Protein AF-A0A0F9MTZ4-F1 (afdb_monomer)

Sequence (78 aa):
MTEYFIVANTYAAPFFSNTSHSFERGDTPHDALDAFVASHLATLYAAVVYESADAFHKEEKALAQWLSEKAIKDTAKQ

pLDDT: mean 83.62, std 11.1, range [50.56, 93.81]

Organism: NCBI:txid412755

Solvent-accessible surface area (backbone atoms only — not comparable to full-atom values): 4392 Å² total; per-residue (Å²): 117,49,70,30,24,36,44,32,35,25,66,73,44,103,87,41,74,43,79,46,76,50,79,37,69,19,84,43,62,59,53,22,48,50,57,51,42,73,75,41,57,95,46,47,36,34,37,37,28,23,76,31,68,64,38,56,78,66,70,48,81,67,75,35,76,48,68,30,75,64,48,52,56,59,61,71,72,110

Radius of gyration: 12.43 Å; Cα contacts (8 Å, |Δi|>4): 141; chains: 1; bounding box: 35×26×28 Å

Secondary structure (DSSP, 8-state):
-EEEEEEEEEEEETTEEEEEEEEEEESSHHHHHHHHHHHHTTTEEEEEEESSHHHHHTTPPPSEEEE-HHHHHHHTT-

Mean predicted aligned error: 5.65 Å

Nearest PDB structures (foldseek):
  4v9f-assembly1_6  TM=6.201E-01  e=6.162E-01  Haloarcula marismortui ATCC 43049
  6th6-assembly1_BT  TM=6.437E-01  e=3.081E+00  Thermococcus kodakarensis KOD1
  7qep-assembly1_N0  TM=4.899E-01  e=9.008E+00  Encephalitozoon cuniculi GB-M1

Foldseek 3Di:
DAKKKKWWWWCPDPPDTDIDIDIFDDPAQVRRVVVVCVVCVVTTAKMFIDSDPVCVVVVHDTRDMDGDPVNVVVVVVD

Structure (mmCIF, N/CA/C/O backbone):
data_AF-A0A0F9MTZ4-F1
#
_entry.id   AF-A0A0F9MTZ4-F1
#
loop_
_atom_site.group_PDB
_atom_site.id
_atom_site.type_symbol
_atom_site.label_atom_id
_atom_site.label_alt_id
_atom_site.label_comp_id
_atom_site.label_asym_id
_atom_site.label_entity_id
_atom_site.label_seq_id
_atom_site.pdbx_PDB_ins_code
_atom_site.Cartn_x
_atom_site.Cartn_y
_atom_site.Cartn_z
_atom_site.occupancy
_atom_site.B_iso_or_equiv
_atom_site.auth_seq_id
_atom_site.auth_comp_id
_atom_site.auth_asym_id
_atom_site.auth_atom_id
_atom_site.pdbx_PDB_model_num
ATOM 1 N N . MET A 1 1 ? -15.007 -11.210 5.499 1.00 66.88 1 MET A N 1
ATOM 2 C CA . MET A 1 1 ? -14.715 -9.996 4.717 1.00 66.88 1 MET A CA 1
ATOM 3 C C . MET A 1 1 ? -14.675 -8.763 5.590 1.00 66.88 1 MET A C 1
ATOM 5 O O . MET A 1 1 ? -15.697 -8.327 6.113 1.00 66.88 1 MET A O 1
ATOM 9 N N . THR A 1 2 ? -13.467 -8.236 5.716 1.00 86.81 2 THR A N 1
ATOM 10 C CA . THR A 1 2 ? -13.136 -6.988 6.398 1.00 86.81 2 THR A CA 1
ATOM 11 C C . THR A 1 2 ? -12.823 -5.945 5.328 1.00 86.81 2 THR A C 1
ATOM 13 O O . THR A 1 2 ? -12.311 -6.283 4.259 1.00 86.81 2 THR A O 1
ATOM 16 N N . GLU A 1 3 ? -13.184 -4.692 5.578 1.00 91.38 3 GLU A N 1
ATOM 17 C CA . GLU A 1 3 ? -12.823 -3.576 4.705 1.00 91.38 3 GLU A CA 1
ATOM 18 C C . GLU A 1 3 ? -11.478 -3.015 5.159 1.00 91.38 3 GLU A C 1
ATOM 20 O O . GLU A 1 3 ? -11.293 -2.737 6.341 1.00 91.38 3 GLU A O 1
ATOM 25 N N . TYR A 1 4 ? -10.544 -2.892 4.225 1.00 93.56 4 TYR A N 1
ATOM 26 C CA . TYR A 1 4 ? -9.195 -2.412 4.464 1.00 93.56 4 TYR A CA 1
ATOM 27 C C . TYR A 1 4 ? -8.968 -1.097 3.732 1.00 93.56 4 TYR A C 1
ATOM 29 O O . TYR A 1 4 ? -9.485 -0.875 2.634 1.00 93.56 4 TYR A O 1
ATOM 37 N N . PHE A 1 5 ? -8.156 -0.232 4.333 1.00 93.00 5 PHE A N 1
ATOM 38 C CA . PHE A 1 5 ? -7.775 1.039 3.740 1.00 93.00 5 PHE A CA 1
ATOM 39 C C . PHE A 1 5 ? -6.433 0.901 3.032 1.00 93.00 5 PHE A C 1
ATOM 41 O O . PHE A 1 5 ? -5.416 0.606 3.660 1.00 93.00 5 PHE A O 1
ATOM 48 N N . ILE A 1 6 ? -6.422 1.112 1.721 1.00 92.69 6 ILE A N 1
ATOM 49 C CA . ILE A 1 6 ? -5.226 0.985 0.894 1.00 92.69 6 ILE A CA 1
ATOM 50 C C . ILE A 1 6 ? -4.772 2.370 0.464 1.00 92.69 6 ILE A C 1
ATOM 52 O O . ILE A 1 6 ? -5.523 3.12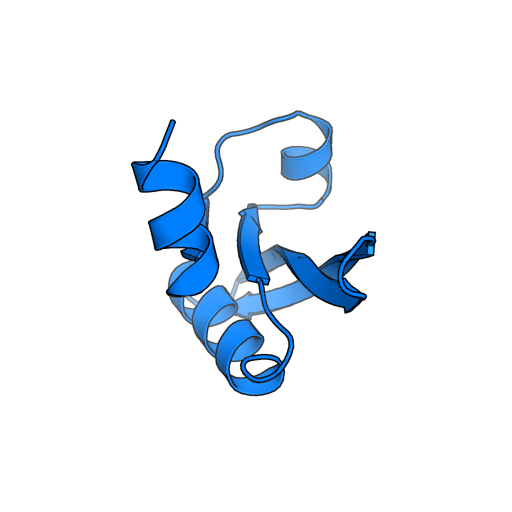1 -0.156 1.00 92.69 6 ILE A O 1
ATOM 56 N N . VAL A 1 7 ? -3.515 2.686 0.758 1.00 91.38 7 VAL A N 1
ATOM 57 C CA . VAL A 1 7 ? -2.841 3.899 0.295 1.00 91.38 7 VAL A CA 1
ATOM 58 C C . VAL A 1 7 ? -1.837 3.508 -0.770 1.00 91.38 7 VAL A C 1
ATOM 60 O O . VAL A 1 7 ? -0.935 2.709 -0.531 1.00 91.38 7 VAL A O 1
ATOM 63 N N . ALA A 1 8 ? -1.992 4.076 -1.955 1.00 90.62 8 ALA A N 1
ATOM 64 C CA . ALA A 1 8 ? -1.241 3.714 -3.138 1.00 90.62 8 ALA A CA 1
ATOM 65 C C . ALA A 1 8 ? -0.563 4.931 -3.754 1.00 90.62 8 ALA A C 1
ATOM 67 O O . ALA A 1 8 ? -1.207 5.929 -4.071 1.00 90.62 8 ALA A O 1
ATOM 68 N N . ASN A 1 9 ? 0.737 4.821 -3.990 1.00 87.56 9 ASN A N 1
ATOM 69 C CA . ASN A 1 9 ? 1.512 5.799 -4.732 1.00 87.56 9 ASN A CA 1
ATOM 70 C C . ASN A 1 9 ? 1.663 5.328 -6.172 1.00 87.56 9 ASN A C 1
ATOM 72 O O . ASN A 1 9 ? 2.063 4.192 -6.422 1.00 87.56 9 ASN A O 1
ATOM 76 N N . THR A 1 10 ? 1.376 6.209 -7.122 1.00 81.88 10 THR A N 1
ATOM 77 C CA . THR A 1 10 ? 1.480 5.932 -8.558 1.00 81.88 10 THR A CA 1
ATOM 78 C C . THR A 1 10 ? 2.572 6.777 -9.210 1.00 81.88 10 THR A C 1
ATOM 80 O O . THR A 1 10 ? 2.874 7.892 -8.770 1.00 81.88 10 THR A O 1
ATOM 83 N N . TYR A 1 11 ? 3.161 6.253 -10.287 1.00 71.44 11 TYR A N 1
ATOM 84 C CA . TYR A 1 11 ? 4.051 6.997 -11.177 1.00 71.44 11 TYR A CA 1
ATOM 85 C C . TYR A 1 11 ? 3.221 7.949 -12.053 1.00 71.44 11 TYR A C 1
ATOM 87 O O . TYR A 1 11 ? 2.965 7.661 -13.219 1.00 71.44 11 TYR A O 1
ATOM 95 N N . ALA A 1 12 ? 2.770 9.077 -11.505 1.00 59.28 12 ALA A N 1
ATOM 96 C CA . ALA A 1 12 ? 1.998 10.050 -12.282 1.00 59.28 12 ALA A CA 1
ATOM 97 C C . ALA A 1 12 ? 2.884 10.921 -13.197 1.00 59.28 12 ALA A C 1
ATOM 99 O O . ALA A 1 12 ? 2.424 11.387 -14.236 1.00 59.28 12 ALA A O 1
ATOM 100 N N . ALA A 1 13 ? 4.163 11.114 -12.857 1.00 53.72 13 ALA A N 1
ATOM 101 C CA . ALA A 1 13 ? 5.158 11.795 -13.689 1.00 53.72 13 ALA A CA 1
ATOM 102 C C . ALA A 1 13 ? 6.583 11.542 -13.154 1.00 53.72 13 ALA A C 1
ATOM 104 O O . ALA A 1 13 ? 6.733 11.211 -11.978 1.00 53.72 13 ALA A O 1
ATOM 105 N N . PRO A 1 14 ? 7.652 11.762 -13.953 1.00 54.84 14 PRO A N 1
ATOM 106 C CA . PRO A 1 14 ? 9.046 11.609 -13.507 1.00 54.84 14 PRO A CA 1
ATOM 107 C C . PRO A 1 14 ? 9.433 12.443 -12.270 1.00 54.84 14 PRO A C 1
ATOM 109 O O . PRO A 1 14 ? 10.471 12.174 -11.676 1.00 54.84 14 PRO A O 1
ATOM 112 N N . PHE A 1 15 ? 8.605 13.413 -11.865 1.00 56.75 15 PHE A N 1
ATOM 113 C CA . PHE A 1 15 ? 8.845 14.291 -10.714 1.00 56.75 15 PHE A CA 1
ATOM 114 C C . PHE A 1 15 ? 7.679 14.363 -9.717 1.00 56.75 15 PHE A C 1
ATOM 116 O O . PHE A 1 15 ? 7.814 15.018 -8.689 1.00 56.75 15 PHE A O 1
ATOM 123 N N . PHE A 1 16 ? 6.546 13.710 -9.996 1.00 55.41 16 PHE A N 1
ATOM 124 C CA . PHE A 1 16 ? 5.371 13.755 -9.125 1.00 55.41 16 PHE A CA 1
ATOM 125 C C . PHE A 1 16 ? 4.816 12.348 -8.916 1.00 55.41 16 PHE A C 1
ATOM 127 O O . PHE A 1 16 ? 4.313 11.710 -9.844 1.00 55.41 16 PHE A O 1
ATOM 134 N N . SER A 1 17 ? 4.913 11.870 -7.678 1.00 64.50 17 SER A N 1
ATOM 135 C CA . SER A 1 17 ? 4.150 10.725 -7.195 1.00 64.50 17 SER A CA 1
ATOM 136 C C . SER A 1 17 ? 2.748 11.200 -6.841 1.00 64.50 17 SER A C 1
ATOM 138 O O . SER A 1 17 ? 2.604 12.130 -6.047 1.00 64.50 17 SER A O 1
ATOM 140 N N . ASN A 1 18 ? 1.723 10.576 -7.415 1.00 80.06 18 ASN A N 1
ATOM 141 C CA . ASN A 1 18 ? 0.353 10.841 -6.994 1.00 80.06 18 ASN A CA 1
ATOM 142 C C . ASN A 1 18 ? -0.053 9.801 -5.949 1.00 80.06 18 ASN A C 1
ATOM 144 O O . ASN A 1 18 ? 0.051 8.597 -6.208 1.00 80.06 18 ASN A O 1
ATOM 148 N N . THR A 1 19 ? -0.489 10.271 -4.784 1.00 84.25 19 THR A N 1
ATOM 149 C CA . THR A 1 19 ? -1.007 9.422 -3.711 1.00 84.25 19 THR A CA 1
ATOM 150 C C . THR A 1 19 ? -2.512 9.289 -3.880 1.00 84.25 19 THR A C 1
ATOM 152 O O . THR A 1 19 ? -3.251 10.269 -3.898 1.00 84.25 19 THR A O 1
ATOM 155 N N . SER A 1 20 ? -2.958 8.052 -4.008 1.00 86.69 20 SER A N 1
ATOM 156 C CA . SER A 1 20 ? -4.354 7.648 -4.105 1.00 86.69 20 SER A CA 1
ATOM 157 C C . SER A 1 20 ? -4.718 6.792 -2.900 1.00 86.69 20 SER A C 1
ATOM 159 O O . SER A 1 20 ? -3.853 6.155 -2.299 1.00 86.69 20 SER A O 1
ATOM 161 N N . HIS A 1 21 ? -5.992 6.792 -2.534 1.00 88.62 21 HIS A N 1
ATOM 162 C CA . HIS A 1 21 ? -6.522 5.947 -1.473 1.00 88.62 21 HIS A CA 1
ATOM 163 C C . HIS A 1 21 ? -7.761 5.214 -1.982 1.00 88.62 21 HIS A C 1
ATOM 165 O O . HIS A 1 21 ? -8.572 5.797 -2.702 1.00 88.62 21 HIS A O 1
ATOM 171 N N . SER A 1 22 ? -7.897 3.944 -1.612 1.00 90.06 22 SER A N 1
ATOM 172 C CA . SER A 1 22 ? -9.063 3.114 -1.918 1.00 90.06 22 SER A CA 1
ATOM 173 C C . SER A 1 22 ? -9.446 2.276 -0.704 1.00 90.06 22 SER A C 1
ATOM 175 O O . SER A 1 22 ? -8.616 1.999 0.163 1.00 90.06 22 SER A O 1
ATOM 177 N N . PHE A 1 23 ? -10.708 1.869 -0.656 1.00 92.06 23 PHE A N 1
ATOM 178 C CA . PHE A 1 23 ? -11.206 0.907 0.318 1.00 92.06 23 PHE A CA 1
ATOM 179 C C . PHE A 1 23 ? -11.476 -0.398 -0.414 1.00 92.06 23 PHE A C 1
ATOM 181 O O . PHE A 1 23 ? -12.301 -0.435 -1.324 1.00 92.06 23 PHE A O 1
ATOM 188 N N . GLU A 1 24 ? -10.787 -1.459 -0.012 1.00 90.62 24 GLU A N 1
ATOM 189 C CA . GLU A 1 24 ? -10.926 -2.778 -0.625 1.00 90.62 24 GLU A CA 1
ATOM 190 C C . GLU A 1 24 ? -11.343 -3.800 0.419 1.00 90.62 24 GLU A C 1
ATOM 192 O O . GLU A 1 24 ? -10.944 -3.737 1.584 1.00 90.62 24 GLU A O 1
ATOM 197 N N . ARG A 1 25 ? -12.158 -4.767 0.005 1.00 90.44 25 ARG A N 1
ATOM 198 C CA . ARG A 1 25 ? -12.626 -5.834 0.890 1.00 90.44 25 ARG A CA 1
ATOM 199 C C . ARG A 1 25 ? -11.848 -7.107 0.623 1.00 90.44 25 ARG A C 1
ATOM 201 O O . ARG A 1 25 ? -11.752 -7.548 -0.516 1.00 90.44 25 ARG A O 1
ATOM 208 N N . GLY A 1 26 ? -11.352 -7.716 1.691 1.00 89.75 26 GLY A N 1
ATOM 209 C CA . GLY A 1 26 ? -10.636 -8.986 1.644 1.00 89.75 26 GLY A CA 1
ATOM 210 C C . GLY A 1 26 ? -10.928 -9.823 2.881 1.00 89.75 26 GLY A C 1
ATOM 211 O O . GLY A 1 26 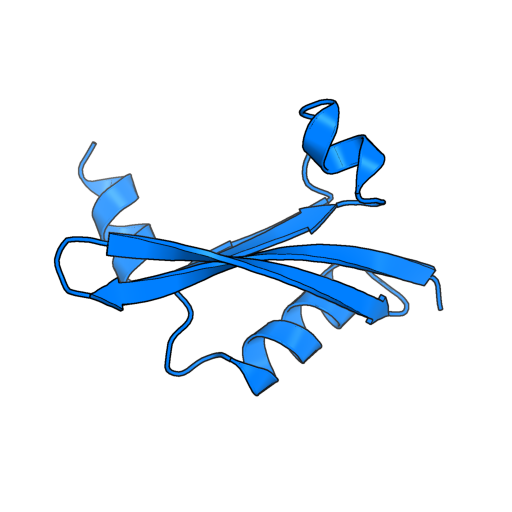? -11.466 -9.333 3.880 1.00 89.75 26 GLY A O 1
ATOM 212 N N . ASP A 1 27 ? -10.595 -11.106 2.817 1.00 90.62 27 ASP A N 1
ATOM 213 C CA . ASP A 1 27 ? -10.569 -11.949 4.013 1.00 90.62 27 ASP A CA 1
ATOM 214 C C . ASP A 1 27 ? -9.254 -11.775 4.779 1.00 90.62 27 ASP A C 1
ATOM 216 O O . ASP A 1 27 ? -9.236 -11.886 6.005 1.00 90.62 27 ASP A O 1
ATOM 220 N N . THR A 1 28 ? -8.183 -11.392 4.077 1.00 91.00 28 THR A N 1
ATOM 221 C CA . THR A 1 28 ? -6.920 -10.949 4.666 1.00 91.00 28 THR A CA 1
ATOM 222 C C . THR A 1 28 ? -6.449 -9.609 4.077 1.00 91.00 28 THR A C 1
ATOM 224 O O . THR A 1 28 ? -6.859 -9.239 2.972 1.00 91.00 28 THR A O 1
ATOM 227 N N . PRO A 1 29 ? -5.546 -8.880 4.768 1.00 90.75 29 PRO A N 1
ATOM 228 C CA . PRO A 1 29 ? -4.949 -7.655 4.232 1.00 90.75 29 PRO A CA 1
ATOM 229 C C . PRO A 1 29 ? -4.181 -7.885 2.923 1.00 90.75 29 PRO A C 1
ATOM 231 O O . PRO A 1 29 ? -4.139 -6.997 2.079 1.00 90.75 29 PRO A O 1
ATOM 234 N N . HIS A 1 30 ? -3.581 -9.070 2.752 1.00 91.12 30 HIS A N 1
ATOM 235 C CA . HIS A 1 30 ? -2.880 -9.432 1.519 1.00 91.12 30 HIS A CA 1
ATOM 236 C C . HIS A 1 30 ? -3.854 -9.640 0.359 1.00 91.12 30 HIS A C 1
ATOM 238 O O . HIS A 1 30 ? -3.585 -9.139 -0.723 1.00 91.12 30 HIS A O 1
ATOM 244 N N . ASP A 1 31 ? -5.008 -10.274 0.585 1.00 91.69 31 ASP A N 1
ATOM 245 C CA . ASP A 1 31 ? -6.002 -10.465 -0.482 1.00 91.69 31 ASP A CA 1
ATOM 246 C C . ASP A 1 31 ? -6.540 -9.124 -0.998 1.00 91.69 31 ASP A C 1
ATOM 248 O O . ASP A 1 31 ? -6.677 -8.921 -2.204 1.00 91.69 31 ASP A O 1
ATOM 252 N N . ALA A 1 32 ? -6.814 -8.188 -0.081 1.00 90.81 32 ALA A N 1
ATOM 253 C CA . ALA A 1 32 ? -7.238 -6.836 -0.437 1.00 90.81 32 ALA A CA 1
ATOM 254 C C . ALA A 1 32 ? -6.143 -6.091 -1.222 1.00 90.81 32 ALA A C 1
ATOM 256 O O . ALA A 1 32 ? -6.431 -5.419 -2.214 1.00 90.81 32 ALA A O 1
ATOM 257 N N . LEU A 1 33 ? -4.880 -6.246 -0.809 1.00 90.69 33 LEU A N 1
ATOM 258 C CA . LEU A 1 33 ? -3.730 -5.671 -1.502 1.00 90.69 33 LEU A CA 1
ATOM 259 C C . LEU A 1 33 ? -3.562 -6.245 -2.909 1.00 90.69 33 LEU A C 1
ATOM 261 O O . LEU A 1 33 ? -3.401 -5.482 -3.857 1.00 90.69 33 LEU A O 1
ATOM 265 N N . ASP A 1 34 ? -3.628 -7.564 -3.058 1.00 90.25 34 ASP A N 1
ATOM 266 C CA . ASP A 1 34 ? -3.445 -8.248 -4.336 1.00 90.25 34 ASP A CA 1
ATOM 267 C C . ASP A 1 34 ? -4.556 -7.883 -5.326 1.00 90.25 34 ASP A C 1
ATOM 269 O O . ASP A 1 34 ? -4.273 -7.617 -6.496 1.00 90.25 34 ASP A O 1
ATOM 273 N N . ALA A 1 35 ? -5.807 -7.779 -4.863 1.00 88.81 35 ALA A N 1
ATOM 274 C CA . ALA A 1 35 ? -6.925 -7.314 -5.685 1.00 88.81 35 ALA A CA 1
ATOM 275 C C . ALA A 1 35 ? -6.714 -5.872 -6.187 1.00 88.81 35 ALA A C 1
ATOM 277 O O . ALA A 1 35 ? -6.928 -5.571 -7.370 1.00 88.81 35 ALA A O 1
ATOM 278 N N . PHE A 1 36 ? -6.231 -4.989 -5.308 1.00 89.44 36 PHE A N 1
ATOM 279 C CA . PHE A 1 36 ? -5.916 -3.608 -5.660 1.00 89.44 36 PHE A CA 1
ATOM 280 C C . PHE A 1 36 ? -4.761 -3.516 -6.662 1.00 89.44 36 PHE A C 1
ATOM 282 O O . PHE A 1 36 ? -4.861 -2.820 -7.679 1.00 89.44 36 PHE A O 1
ATOM 289 N N . VAL A 1 37 ? -3.670 -4.237 -6.385 1.00 88.69 37 VAL A N 1
ATOM 290 C CA . VAL A 1 37 ? -2.462 -4.288 -7.214 1.00 88.69 37 VAL A CA 1
ATOM 291 C C . VAL A 1 37 ? -2.797 -4.838 -8.595 1.00 88.69 37 VAL A C 1
ATOM 293 O O . VAL A 1 37 ? -2.410 -4.226 -9.586 1.00 88.69 37 VAL A O 1
ATOM 296 N N . ALA A 1 38 ? -3.569 -5.922 -8.690 1.00 87.50 38 ALA A N 1
ATOM 297 C CA . ALA A 1 38 ? -3.988 -6.497 -9.968 1.00 87.50 38 ALA A CA 1
ATOM 298 C C . ALA A 1 38 ? -4.734 -5.485 -10.856 1.00 87.50 38 ALA A C 1
ATOM 300 O O . ALA A 1 38 ? -4.591 -5.513 -12.078 1.00 87.50 38 ALA A O 1
ATOM 301 N N . SER A 1 39 ? -5.472 -4.555 -10.245 1.00 84.44 39 SER A N 1
ATOM 302 C CA . SER A 1 39 ? -6.234 -3.522 -10.956 1.00 84.44 39 SER A CA 1
ATOM 303 C C . SER A 1 39 ? -5.396 -2.295 -11.355 1.00 84.44 39 SER A C 1
ATOM 305 O O . SER A 1 39 ? -5.759 -1.592 -12.296 1.00 84.44 39 SER A O 1
ATOM 307 N N . HIS A 1 40 ? -4.265 -2.038 -10.684 1.00 80.56 40 HIS A N 1
ATOM 308 C CA . HIS A 1 40 ? -3.463 -0.809 -10.842 1.00 80.56 40 HIS A CA 1
ATOM 309 C C . HIS A 1 40 ? -1.985 -1.050 -11.203 1.00 80.56 40 HIS A C 1
ATOM 311 O O . HIS A 1 40 ? -1.200 -0.103 -11.267 1.00 80.56 40 HIS A O 1
ATOM 317 N N . LEU A 1 41 ? -1.592 -2.299 -11.477 1.00 77.44 41 LEU A N 1
ATOM 318 C CA . LEU A 1 41 ? -0.196 -2.738 -11.606 1.00 77.44 41 LEU A CA 1
ATOM 319 C C . LEU A 1 41 ? 0.653 -1.873 -12.551 1.00 77.44 41 LEU A C 1
ATOM 321 O O . LEU A 1 41 ? 1.813 -1.595 -12.264 1.00 77.44 41 LEU A O 1
ATOM 325 N N . ALA A 1 42 ? 0.078 -1.430 -13.672 1.00 73.75 42 ALA A N 1
ATOM 326 C CA . ALA A 1 42 ? 0.801 -0.696 -14.711 1.00 73.75 42 ALA A CA 1
ATOM 327 C C . ALA A 1 42 ? 1.293 0.697 -14.273 1.00 73.75 42 ALA A C 1
ATOM 329 O O . ALA A 1 42 ? 2.244 1.218 -14.855 1.00 73.75 42 ALA A O 1
ATOM 330 N N . THR A 1 43 ? 0.657 1.3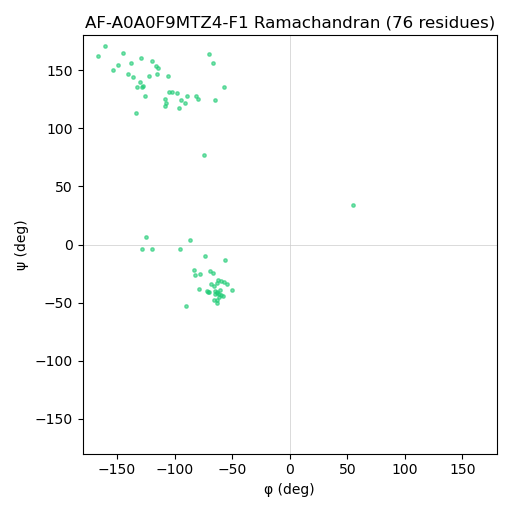12 -13.273 1.00 75.00 43 THR A N 1
ATOM 331 C CA . THR A 1 43 ? 0.975 2.676 -12.815 1.00 75.00 43 THR A CA 1
ATOM 332 C C . THR A 1 43 ? 1.408 2.731 -11.352 1.00 75.00 43 THR A C 1
ATOM 334 O O . THR A 1 43 ? 1.809 3.795 -10.874 1.00 75.00 43 THR A O 1
ATOM 337 N N . LEU A 1 44 ? 1.371 1.604 -10.638 1.00 83.81 44 LEU A N 1
ATOM 338 C CA . LEU A 1 44 ? 1.615 1.533 -9.204 1.00 83.81 44 LEU A CA 1
ATOM 339 C C . LEU A 1 44 ? 3.116 1.522 -8.864 1.00 83.81 44 LEU A C 1
ATOM 341 O O . LEU A 1 44 ? 3.890 0.711 -9.366 1.00 83.81 44 LEU A O 1
ATOM 345 N N . TYR A 1 45 ? 3.522 2.420 -7.967 1.00 85.00 45 TYR A N 1
ATOM 346 C CA . TYR A 1 45 ? 4.867 2.494 -7.390 1.00 85.00 45 TYR A CA 1
ATOM 347 C C . TYR A 1 45 ? 4.962 1.646 -6.122 1.00 85.00 45 TYR A C 1
ATOM 349 O O . TYR A 1 45 ? 5.859 0.812 -5.986 1.00 85.00 45 TYR A O 1
ATOM 357 N N . ALA A 1 46 ? 4.041 1.893 -5.193 1.00 88.44 46 ALA A N 1
ATOM 358 C CA . ALA A 1 46 ? 3.931 1.233 -3.901 1.00 88.44 46 ALA A CA 1
ATOM 359 C C . ALA A 1 46 ? 2.475 1.277 -3.439 1.00 88.44 46 ALA A C 1
ATOM 361 O O . ALA A 1 46 ? 1.764 2.234 -3.742 1.00 88.44 46 ALA A O 1
ATOM 362 N N . ALA A 1 47 ? 2.056 0.277 -2.677 1.00 90.75 47 ALA A N 1
ATOM 363 C CA . ALA A 1 47 ? 0.775 0.258 -1.992 1.00 90.75 47 ALA A CA 1
ATOM 364 C C . ALA A 1 47 ? 0.954 -0.262 -0.567 1.00 90.75 47 ALA A C 1
ATOM 366 O O . ALA A 1 47 ? 1.771 -1.145 -0.316 1.00 90.75 47 ALA A O 1
ATOM 367 N N . VAL A 1 48 ? 0.197 0.292 0.369 1.00 92.06 48 VAL A N 1
ATOM 368 C CA . VAL A 1 48 ? 0.247 -0.057 1.787 1.00 92.06 48 VAL A CA 1
ATOM 369 C C . VAL A 1 48 ? -1.174 -0.255 2.287 1.00 92.06 48 VAL A C 1
ATOM 371 O O . VAL A 1 48 ? -2.054 0.544 1.974 1.00 92.06 48 VAL A O 1
ATOM 374 N N . VAL A 1 49 ? -1.392 -1.317 3.057 1.00 93.81 49 VAL A N 1
ATOM 375 C CA . VAL A 1 49 ? -2.690 -1.656 3.644 1.00 93.81 49 VAL A CA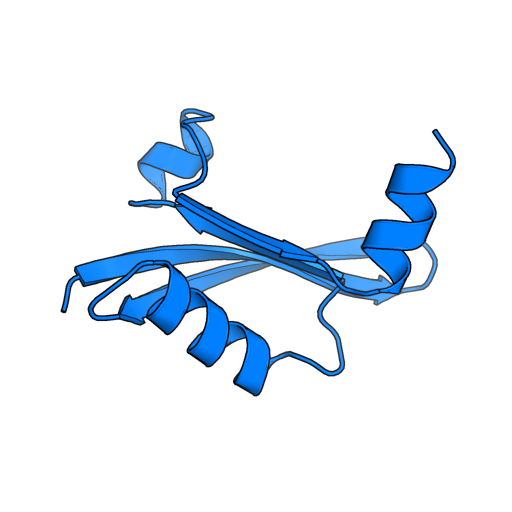 1
ATOM 376 C C . VAL A 1 49 ? -2.706 -1.328 5.124 1.00 93.81 49 VAL A C 1
ATOM 378 O O . VAL A 1 49 ? -1.831 -1.750 5.884 1.00 93.81 49 VAL A O 1
ATOM 381 N N . TYR A 1 50 ? -3.762 -0.643 5.526 1.00 93.25 50 TYR A N 1
ATOM 382 C CA . TYR A 1 50 ? -4.100 -0.303 6.894 1.00 93.25 50 TYR A CA 1
ATOM 383 C C . TYR A 1 50 ? -5.455 -0.908 7.258 1.00 93.25 50 TYR A C 1
ATOM 385 O O . TYR A 1 50 ? -6.286 -1.198 6.395 1.00 93.25 50 TYR A O 1
ATOM 393 N N . GLU A 1 51 ? -5.688 -1.082 8.557 1.00 91.00 51 GLU A N 1
ATOM 394 C CA . GLU A 1 51 ? -6.985 -1.535 9.068 1.00 91.00 51 GLU A CA 1
ATOM 395 C C . GLU A 1 51 ? -8.100 -0.525 8.758 1.00 91.00 51 GLU A C 1
ATOM 397 O O . GLU A 1 51 ? -9.233 -0.907 8.495 1.00 91.00 51 GLU A O 1
ATOM 402 N N . SER A 1 52 ? -7.778 0.771 8.750 1.00 92.00 52 SER A N 1
ATOM 403 C CA . SER A 1 52 ? -8.722 1.850 8.463 1.00 92.00 52 SER A CA 1
ATOM 404 C C . SER A 1 52 ? -8.000 3.140 8.059 1.00 92.00 52 SER A C 1
ATOM 406 O O . SER A 1 52 ? -6.780 3.263 8.196 1.00 92.00 52 SER A O 1
ATOM 408 N N . ALA A 1 53 ? -8.760 4.133 7.590 1.00 89.56 53 ALA A N 1
ATOM 409 C CA . ALA A 1 53 ? -8.230 5.471 7.323 1.00 89.56 53 ALA A CA 1
ATOM 410 C C . ALA A 1 53 ? -7.703 6.155 8.598 1.00 89.56 53 ALA A C 1
ATOM 412 O O . ALA A 1 53 ? -6.746 6.927 8.538 1.00 89.56 53 ALA A O 1
ATOM 413 N N . ASP A 1 54 ? -8.287 5.846 9.760 1.00 90.81 54 ASP A N 1
ATOM 414 C CA . ASP A 1 54 ? -7.792 6.338 11.045 1.00 90.81 54 ASP A CA 1
ATOM 415 C C . ASP A 1 54 ? -6.404 5.781 11.355 1.00 90.81 54 ASP A C 1
ATOM 417 O O . ASP A 1 54 ? -5.534 6.536 11.781 1.00 90.81 54 ASP A O 1
ATOM 421 N N . ALA A 1 55 ? -6.176 4.488 11.101 1.00 89.81 55 ALA A N 1
ATOM 422 C CA . ALA A 1 55 ? -4.873 3.858 11.300 1.00 89.81 55 ALA A CA 1
ATOM 423 C C . ALA A 1 55 ? -3.789 4.521 10.431 1.00 89.81 55 ALA A C 1
ATOM 425 O O . ALA A 1 55 ? -2.684 4.770 10.907 1.00 89.81 55 ALA A O 1
ATOM 426 N N . PHE A 1 56 ? -4.117 4.899 9.191 1.00 89.62 56 PHE A N 1
ATOM 427 C CA . PHE A 1 56 ? -3.207 5.676 8.345 1.00 89.62 56 PHE A CA 1
ATOM 428 C C . PHE A 1 56 ? -2.892 7.061 8.936 1.00 89.62 56 PHE A C 1
ATOM 430 O O . PHE A 1 56 ? -1.724 7.418 9.066 1.00 89.62 56 PHE A O 1
ATOM 437 N N . HIS A 1 57 ? -3.907 7.834 9.338 1.00 88.69 57 HIS A N 1
ATOM 438 C CA . HIS A 1 57 ? -3.698 9.181 9.890 1.00 88.69 57 HIS A CA 1
ATOM 439 C C . HIS A 1 57 ? -3.028 9.193 11.269 1.00 88.69 57 HIS A C 1
ATOM 441 O O . HIS A 1 57 ? -2.434 10.197 11.655 1.00 88.69 57 HIS A O 1
ATOM 447 N N . LYS A 1 58 ? -3.128 8.092 12.015 1.00 90.56 58 LYS A N 1
ATOM 448 C CA . LYS A 1 58 ? -2.448 7.889 13.299 1.00 90.56 58 LYS A CA 1
ATOM 449 C C . LYS A 1 58 ? -1.035 7.323 13.155 1.00 90.56 58 LYS A C 1
ATOM 451 O O . LYS A 1 58 ? -0.413 7.037 14.173 1.00 90.56 58 LYS A O 1
ATOM 456 N N . GLU A 1 59 ? -0.547 7.150 11.925 1.00 87.50 59 GLU A N 1
ATOM 457 C CA . GLU A 1 59 ? 0.756 6.537 11.634 1.00 87.50 59 GLU A CA 1
ATOM 458 C C . GLU A 1 59 ? 0.899 5.138 12.263 1.00 87.50 59 GLU A C 1
ATOM 460 O O . GLU A 1 59 ? 1.977 4.719 12.690 1.00 87.50 59 GLU A O 1
ATOM 465 N N . GLU A 1 60 ? -0.209 4.395 12.336 1.00 90.38 60 GLU A N 1
ATOM 466 C CA . GLU A 1 60 ? -0.208 3.036 12.859 1.00 90.38 60 GLU A CA 1
ATOM 467 C C . GLU A 1 60 ? 0.510 2.072 11.907 1.00 90.38 60 GLU A C 1
ATOM 469 O O . GLU A 1 60 ? 0.778 2.348 10.733 1.00 90.38 60 GLU A O 1
ATOM 474 N N . LYS A 1 61 ? 0.853 0.896 12.438 1.00 88.50 61 LYS A N 1
ATOM 475 C CA . LYS A 1 61 ? 1.621 -0.100 11.701 1.00 88.50 61 LYS A CA 1
ATOM 476 C C . LYS A 1 61 ? 0.823 -0.616 10.502 1.00 88.50 61 LYS A C 1
ATOM 478 O O . LYS A 1 61 ? -0.257 -1.180 10.662 1.00 88.50 61 LYS A O 1
ATOM 483 N N . ALA A 1 62 ? 1.416 -0.503 9.317 1.00 90.44 62 ALA A N 1
ATOM 484 C CA . ALA A 1 62 ? 0.899 -1.131 8.110 1.00 90.44 62 ALA A CA 1
ATOM 485 C C . ALA A 1 62 ? 0.756 -2.652 8.289 1.00 90.44 62 ALA A C 1
ATOM 487 O O . ALA A 1 62 ? 1.664 -3.323 8.792 1.00 90.44 62 ALA A O 1
ATOM 488 N N . LEU A 1 63 ? -0.378 -3.193 7.847 1.00 92.56 63 LEU A N 1
ATOM 489 C CA . LEU A 1 63 ? -0.678 -4.624 7.910 1.00 92.56 63 LEU A CA 1
ATOM 490 C C . LEU A 1 63 ? 0.027 -5.396 6.794 1.00 92.56 63 LEU A C 1
ATOM 492 O O . LEU A 1 63 ? 0.508 -6.507 7.009 1.00 92.56 63 LEU A O 1
ATOM 496 N N . ALA A 1 64 ? 0.087 -4.799 5.606 1.00 91.25 64 ALA A N 1
ATOM 497 C CA . ALA A 1 64 ? 0.765 -5.342 4.440 1.00 91.25 64 ALA A CA 1
ATOM 498 C C . ALA A 1 64 ? 1.288 -4.198 3.566 1.00 91.25 64 ALA A C 1
ATOM 500 O O . ALA A 1 64 ? 0.749 -3.090 3.587 1.00 91.25 64 ALA A O 1
ATOM 501 N N . GLN A 1 65 ? 2.337 -4.467 2.795 1.00 91.94 65 GLN A N 1
ATOM 502 C CA . GLN A 1 65 ? 2.880 -3.516 1.832 1.00 91.94 65 GLN A CA 1
ATOM 503 C C . GLN A 1 65 ? 3.293 -4.233 0.552 1.00 91.94 65 GLN A C 1
ATOM 505 O O . GLN A 1 65 ? 3.777 -5.363 0.583 1.00 91.94 65 GLN A O 1
ATOM 510 N N . TRP A 1 66 ? 3.144 -3.535 -0.562 1.00 90.19 66 TRP A N 1
ATOM 511 C CA . TRP A 1 66 ? 3.571 -3.957 -1.880 1.00 90.19 66 TRP A CA 1
ATOM 512 C C . TRP A 1 66 ? 4.437 -2.863 -2.494 1.00 90.19 66 TRP A C 1
ATOM 514 O O . TRP A 1 66 ? 4.116 -1.676 -2.418 1.00 90.19 66 TRP A O 1
ATOM 524 N N . LEU A 1 67 ? 5.543 -3.263 -3.111 1.00 86.62 67 LEU A N 1
ATOM 525 C CA . LEU A 1 67 ? 6.498 -2.365 -3.749 1.00 86.62 67 LEU A CA 1
ATOM 526 C C . LEU A 1 67 ? 6.759 -2.853 -5.172 1.00 86.62 67 LEU A C 1
ATOM 528 O O . LEU A 1 67 ? 6.994 -4.040 -5.392 1.00 86.62 67 LEU A O 1
ATOM 532 N N . SER A 1 68 ? 6.777 -1.929 -6.128 1.00 85.75 68 SER A N 1
ATOM 533 C CA . SER A 1 68 ? 7.247 -2.224 -7.481 1.00 85.75 68 SER A CA 1
ATOM 534 C C . SER A 1 68 ? 8.749 -2.529 -7.483 1.00 85.75 68 SER A C 1
ATOM 536 O O . SER A 1 68 ? 9.502 -2.050 -6.633 1.00 85.75 68 SER A O 1
ATOM 538 N N . GLU A 1 69 ? 9.234 -3.265 -8.486 1.00 83.75 69 GLU A N 1
ATOM 539 C CA . GLU A 1 69 ? 10.671 -3.556 -8.626 1.00 83.75 69 GLU A CA 1
ATOM 540 C C . GLU A 1 69 ? 11.543 -2.295 -8.629 1.00 83.75 69 GLU A C 1
ATOM 542 O O . GLU A 1 69 ? 12.677 -2.297 -8.146 1.00 83.75 69 GLU A O 1
ATOM 547 N N . LYS A 1 70 ? 11.020 -1.207 -9.198 1.00 78.06 70 LYS A N 1
ATOM 548 C CA . LYS A 1 70 ? 11.713 0.076 -9.241 1.00 78.06 70 LYS A CA 1
ATOM 549 C C . LYS A 1 70 ? 11.772 0.715 -7.852 1.00 78.06 70 LYS A C 1
ATOM 551 O O . LYS A 1 70 ? 12.846 1.162 -7.466 1.00 78.06 70 LYS A O 1
ATOM 556 N N . ALA A 1 71 ? 10.691 0.651 -7.075 1.00 79.81 71 ALA A N 1
ATOM 557 C CA . ALA A 1 71 ? 10.701 1.076 -5.677 1.00 79.81 71 ALA A CA 1
ATOM 558 C C . ALA A 1 71 ? 11.738 0.306 -4.845 1.00 79.81 71 ALA A C 1
ATOM 560 O O . ALA A 1 71 ? 12.515 0.917 -4.118 1.00 79.81 71 ALA A O 1
ATOM 561 N N . ILE A 1 72 ? 11.818 -1.018 -5.018 1.00 80.94 72 ILE A N 1
ATOM 562 C CA . ILE A 1 72 ? 12.800 -1.870 -4.327 1.00 80.94 72 ILE A CA 1
ATOM 563 C C . ILE A 1 72 ? 14.239 -1.439 -4.659 1.00 80.94 72 ILE A C 1
ATOM 565 O O . ILE A 1 72 ? 15.082 -1.350 -3.767 1.00 80.94 72 ILE A O 1
ATOM 569 N N . LYS A 1 73 ? 14.527 -1.140 -5.933 1.00 79.69 73 LYS A N 1
ATOM 570 C CA . LYS A 1 73 ? 15.854 -0.673 -6.377 1.00 79.69 73 LYS A CA 1
ATOM 571 C C . LYS A 1 73 ? 16.228 0.694 -5.801 1.00 79.69 73 LYS A C 1
ATOM 573 O O . LYS A 1 73 ? 17.404 0.906 -5.510 1.00 79.69 73 LYS A O 1
ATOM 578 N N . ASP A 1 74 ? 15.261 1.594 -5.646 1.00 73.50 74 ASP A N 1
ATOM 579 C CA . ASP A 1 74 ? 15.490 2.925 -5.077 1.00 73.50 74 ASP A CA 1
ATOM 580 C C . ASP A 1 74 ? 15.745 2.846 -3.563 1.00 73.50 74 ASP A C 1
ATOM 582 O O . ASP A 1 74 ? 16.663 3.493 -3.064 1.00 73.50 74 ASP A O 1
ATOM 586 N N . THR A 1 75 ? 15.020 1.986 -2.838 1.00 67.38 75 THR A N 1
ATOM 587 C CA . THR A 1 75 ? 15.252 1.748 -1.402 1.00 67.38 75 THR A CA 1
ATOM 588 C C . THR A 1 75 ? 16.579 1.033 -1.130 1.00 67.38 75 THR A C 1
ATOM 590 O O . THR A 1 75 ? 17.236 1.327 -0.140 1.00 67.38 75 THR A O 1
ATOM 593 N N . ALA A 1 76 ? 17.019 0.129 -2.011 1.00 69.31 76 ALA A N 1
ATOM 594 C CA . ALA A 1 76 ? 18.282 -0.603 -1.853 1.00 69.31 76 ALA A CA 1
ATOM 595 C C . ALA A 1 76 ? 19.547 0.239 -2.122 1.00 69.31 76 ALA A C 1
ATOM 597 O O . ALA A 1 76 ? 20.658 -0.237 -1.894 1.00 69.31 76 ALA A O 1
ATOM 598 N N . LYS A 1 77 ? 19.399 1.459 -2.654 1.00 58.25 77 LYS A N 1
ATOM 599 C CA . LYS A 1 77 ? 20.510 2.378 -2.950 1.00 58.25 77 LYS A CA 1
ATOM 600 C C . LYS A 1 77 ? 20.796 3.400 -1.843 1.00 58.25 77 LYS A C 1
ATOM 602 O O . LYS A 1 77 ? 21.729 4.184 -2.019 1.00 58.25 77 LYS A O 1
ATOM 607 N N . GLN A 1 78 ? 20.001 3.423 -0.772 1.00 50.56 78 GLN A N 1
ATOM 608 C CA . GLN A 1 78 ? 20.164 4.345 0.357 1.00 50.56 78 GLN A CA 1
ATOM 609 C C . GLN A 1 78 ? 21.054 3.776 1.459 1.00 50.56 78 GLN A C 1
ATOM 611 O O . GLN A 1 78 ? 21.008 2.547 1.688 1.00 50.56 78 GLN A O 1
#

=== Feature glossary ===
The record interleaves many kinds of information about one protein. Here is each kind framed as the question it answers.

Q: What are the backbone torsion angles?
A: φ (phi) and ψ (psi) are the two rotatable backbone dihedrals per residue: φ is the C(i-1)–N–Cα–C torsion, ψ is the N–Cα–C–N(i+1) torsion, both in degrees on (−180°, 180°]. α-helical residues cluster near (−60°, −45°); β-strand residues near (−120°, +130°). A Ramachandran plot is simply a scatter of (φ, ψ) for every residue.

Q: What is the amino-acid chain?
A: This is the polypeptide sequence — one letter per residue, N-terminus first. Length ranges from a few dozen residues for small domains to over a thousand for large multi-domain proteins.

Q: How mobile is each atom in the crystal?
A: For experimental (PDB) structures, the B-factor (temperature factor) quantifies the positional spread of each atom in the crystal — a combination of thermal vibration and static disorder — in units of Å². High B-factors mark flexible loops or poorly resolved regions; low B-factors mark the rigid, well-ordered core.

Q: Are the domains correctly placed relative to each other?
A: Predicted Aligned Error (PAE) is an AlphaFold confidence matrix: entry (i, j) is the expected error in the position of residue j, in ångströms, when the prediction is superimposed on the true structure at residue i. Low PAE within a block of residues means that block is internally rigid and well-predicted; high PAE between two blocks means their relative placement is uncertain even if each block individually is confident.

Q: How confident is the AlphaFold model at ea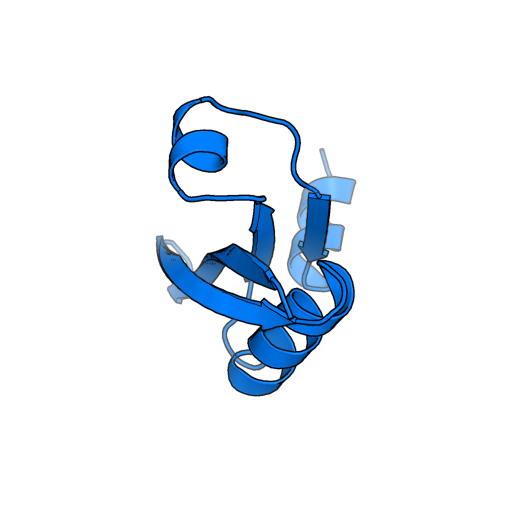ch residue?
A: pLDDT is the predicted lDDT-Cα score: AlphaFold's confidence that the local environment of each residue (all inter-atomic distances within 15 Å) is correctly placed. It is a per-residue number between 0 and 100, with higher meaning more reliable.

Q: What family and function is it annotated with?
A: Functional annotations link the protein to curated databases. InterPro entries identify conserved domains and families by matching the sequence against member-database signatures (Pfam, PROSITE, CDD, …). Gene Ontology (GO) terms describe molecular function, biological process, and cellular component in a controlled vocabulary. CATH places the structu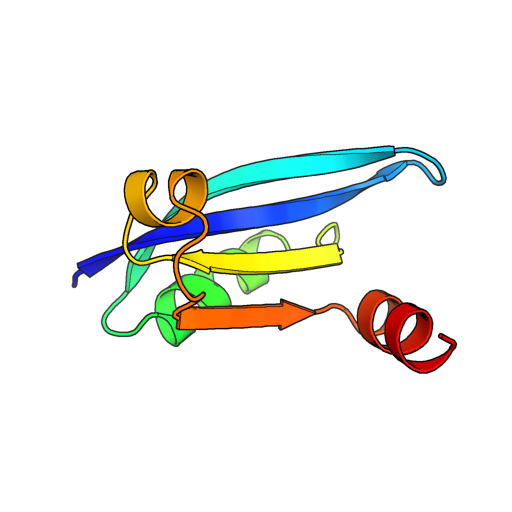re in a hierarchical fold classification (Class/Architecture/Topology/Homologous-superfamily). The organism is the source species.

Q: How big and how compact is the whole molecule?
A: Three whole-structure scalars: the radius of gyration (RMS distance of Cα from centroid, in Å), the count of Cα–Cα contacts (pairs closer than 8 Å and separated by more than four residues in sequence — i.e. tertiary, not local, contacts), and the bounding-box dimensions. Together they distinguish compact globular folds from extended fibres or disordered chains.

Q: What known structures does this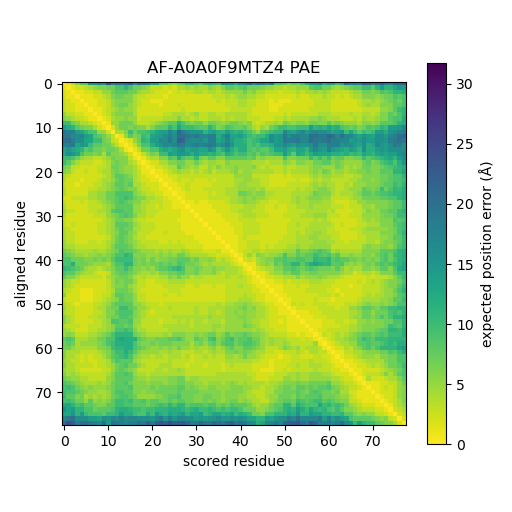 most resemble?
A: The Foldseek neighbor list gives the closest experimentally determined structures in the PDB, ranked by structural alignment. TM-score near 1 means near-identical fold; near 0.3 means only rough topology match. This is how one finds wha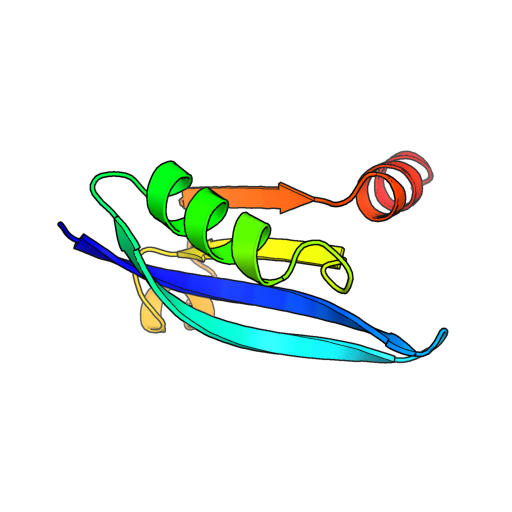t a novel AlphaFold prediction most resembles in the solved-structure universe.

Q: Which residues are buried vs exposed?
A: SASA measures how much of the protein is reachable by solvent. It is computed by rolling a water-sized probe over the atomic surface and summing the exposed area (Å²). Per-residue SASA distinguishes core (buried, low SASA) from surface (exposed, high SASA) residues; total SASA is a whole-molecule size measure.

Q: Which residues are in helices, strands, or loops?
A: Eight-state secondary structure (DSSP): H is the canonical α-helix, G the tighter 3₁₀-helix, I the 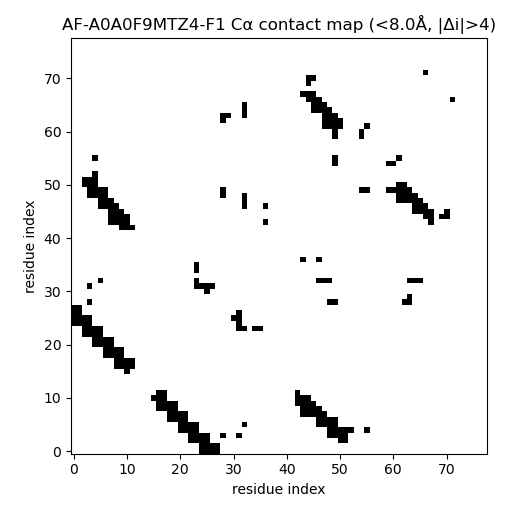wider π-helix; E/B are β-structure, T and S are turns and bends, and '-' is everything else. DSSP derives these from the pattern of main-chain N–H···O=C hydrogen bonds, not from the sequence.

Q: Where is each backbone atom in 3D?
A: Structure coordinates are given as an mmCIF _atom_site loop: one row per atom with element, residue name, chain id, sequence number, and x/y/z position in Å. Only the four main-chain atoms per residue are included here; side chains are omitted to keep the record compact.

Q: What if only a Cα trace is available?
A: Three-state secondary structure (P-SEA) collapses the eight DSSP classes into helix (a), strand (b), and coil (c). P-SEA assigns these from Cα geometry alone — distances and angles — without requiring backbone oxygens, so it works on any Cα trace.

Q: What do the rendered images show?
A: The six renders are orthographic views along the three Cartesian axes in both directions. Representation (cartoon, sticks, or surface) and color scheme (sequence-rainbow or by-chain) vary across proteins so the training set covers all the common visualization conventions.

Q: What does the local fold look like, residue by residue?
A: Foldseek's 3Di representation compresses backbone geometry into a per-residue letter drawn from a learned twenty-state alphabet. It captures the tertiary interaction pattern around each residue — which residues are packed against it in space, regardless of where they are in sequence.

Q: What do the diagnostic plots show?
A: The contact map is a binary N×N matrix image: pixel (i, j) is dark where Cα_i and Cα_j are within 8 Å and |i−j|>4. Because the |i−j|>4 filter removes local helical contacts, off-diagonal stripes parallel to the main diagonal indicate parallel β-sheets; stripes perpendicular to it indicate antiparallel β-sheets. The Ramachandran plot scatters every residue's (φ, ψ) pair against the sterically allowed regions. The PAE heatmap renders the predicted-aligned-error matrix.